Protein AF-A0A0G0BY37-F1 (afdb_monomer)

Radius of gyration: 27.29 Å; Cα contacts (8 Å, |Δi|>4): 105; chains: 1; bounding box: 51×18×93 Å

Nearest PDB structures (foldseek):
  1t92-assembly1_B  TM=8.060E-01  e=4.099E-04  Klebsiella pneumoniae
  3g20-assembly1_A  TM=7.660E-01  e=8.004E-04  Escherichia coli O157:H7
  3g20-assembly2_B  TM=7.685E-01  e=5.213E-03  Escherichia coli O157:H7
  5o2y-assembly1_A  TM=7.450E-01  e=5.959E-03  Klebsiella oxytoca
  5wda-assembly1_A  TM=5.117E-01  e=1.422E-02  Klebsiella oxytoca

Foldseek 3Di:
DDDDPPDDDPVVVVVVVVVVVVVVVVVVVVVVVVVVVVLVVQQVVLVVLLVVLQVVLCVQQVWGDQDSQQQQDQDPDPVSNVSADPQGSDRPDNGRDAGPVRHRWDWHDPGVDIDTHHPVVPPD

Mean predicted aligned error: 13.36 Å

Structure (mmCIF, N/CA/C/O backbone):
data_AF-A0A0G0BY37-F1
#
_entry.id   AF-A0A0G0BY37-F1
#
loop_
_atom_site.group_PDB
_atom_site.id
_atom_site.type_symbol
_atom_site.label_atom_id
_atom_site.label_alt_id
_atom_site.label_comp_id
_atom_site.label_asym_id
_atom_site.label_entity_id
_atom_site.label_seq_id
_atom_site.pdbx_PDB_ins_code
_atom_site.Cartn_x
_atom_site.Cartn_y
_atom_site.Cartn_z
_atom_site.occupancy
_atom_site.B_iso_or_equiv
_atom_site.auth_seq_id
_atom_site.auth_comp_id
_atom_site.auth_asym_id
_atom_site.auth_atom_id
_atom_site.pdbx_PDB_model_num
ATOM 1 N N . MET A 1 1 ? 11.932 -1.019 -75.176 1.00 50.12 1 MET A N 1
ATOM 2 C CA . MET A 1 1 ? 11.975 -0.240 -73.919 1.00 50.12 1 MET A CA 1
ATOM 3 C C . MET A 1 1 ? 12.773 -1.046 -72.914 1.00 50.12 1 MET A C 1
ATOM 5 O O . MET A 1 1 ? 12.357 -2.151 -72.600 1.00 50.12 1 MET A O 1
ATOM 9 N N . VAL A 1 2 ? 13.944 -0.568 -72.495 1.00 51.66 2 VAL A N 1
ATOM 10 C CA . VAL A 1 2 ? 14.744 -1.248 -71.466 1.00 51.66 2 VAL A CA 1
ATOM 11 C C . VAL A 1 2 ? 14.355 -0.648 -70.120 1.00 51.66 2 VAL A C 1
ATOM 13 O O . VAL A 1 2 ? 14.589 0.530 -69.875 1.00 51.66 2 VAL A O 1
ATOM 16 N N . THR A 1 3 ? 13.707 -1.446 -69.278 1.00 58.72 3 THR A N 1
ATOM 17 C CA . THR A 1 3 ? 13.399 -1.092 -67.891 1.00 58.72 3 THR A CA 1
ATOM 18 C C . THR A 1 3 ? 14.662 -1.288 -67.060 1.00 58.72 3 THR A C 1
ATOM 20 O O . THR A 1 3 ? 15.078 -2.425 -66.834 1.00 58.72 3 THR A O 1
ATOM 23 N N . SER A 1 4 ? 15.287 -0.200 -66.609 1.00 57.28 4 SER A N 1
ATOM 24 C CA . SER A 1 4 ? 16.383 -0.271 -65.640 1.00 57.28 4 SER A CA 1
ATOM 25 C C . SER A 1 4 ? 15.858 -0.842 -64.323 1.00 57.28 4 SER A C 1
ATOM 27 O O . SER A 1 4 ? 15.106 -0.195 -63.597 1.00 57.28 4 SER A O 1
ATOM 29 N N . LYS A 1 5 ? 16.245 -2.081 -64.017 1.00 63.69 5 LYS A N 1
ATOM 30 C CA . LYS A 1 5 ? 16.146 -2.642 -62.669 1.00 63.69 5 LYS A CA 1
ATOM 31 C C . LYS A 1 5 ? 17.271 -2.026 -61.841 1.00 6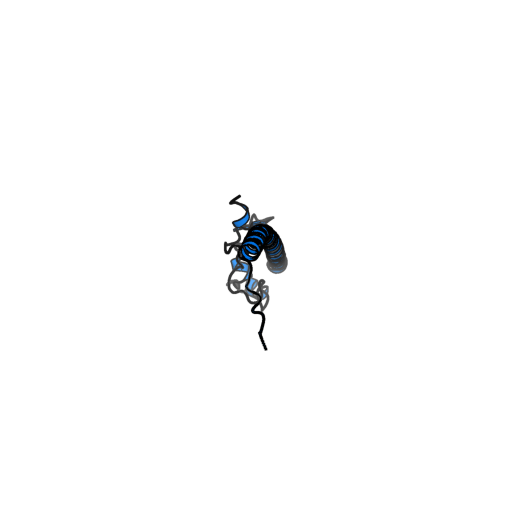3.69 5 LYS A C 1
ATOM 33 O O . LYS A 1 5 ? 18.415 -2.459 -61.941 1.00 63.69 5 LYS A O 1
ATOM 38 N N . ASN A 1 6 ? 16.943 -1.020 -61.038 1.00 67.50 6 ASN A N 1
ATOM 39 C CA . ASN A 1 6 ? 17.855 -0.502 -60.023 1.00 67.50 6 ASN A CA 1
ATOM 40 C C . ASN A 1 6 ? 18.012 -1.580 -58.942 1.00 67.50 6 ASN A C 1
ATOM 42 O O . ASN A 1 6 ? 17.129 -1.774 -58.108 1.00 67.50 6 ASN A O 1
ATOM 46 N N . GLY A 1 7 ? 19.089 -2.359 -59.042 1.00 68.56 7 GLY A N 1
ATOM 47 C CA . GLY A 1 7 ? 19.449 -3.384 -58.071 1.00 68.56 7 GLY A CA 1
ATOM 48 C C . GLY A 1 7 ? 19.969 -2.750 -56.785 1.00 68.56 7 GLY A C 1
ATOM 49 O O . GLY A 1 7 ? 20.766 -1.817 -56.826 1.00 68.56 7 GLY A O 1
ATOM 50 N N . PHE A 1 8 ? 19.498 -3.269 -55.656 1.00 70.38 8 PHE A N 1
ATOM 51 C CA . PHE A 1 8 ? 19.911 -2.869 -54.314 1.00 70.38 8 PHE A CA 1
ATOM 52 C C . PHE A 1 8 ? 21.418 -3.097 -54.116 1.00 70.38 8 PHE A C 1
ATOM 54 O O . PHE A 1 8 ? 21.945 -4.135 -54.526 1.00 70.38 8 PHE A O 1
ATOM 61 N N . SER A 1 9 ? 22.113 -2.154 -53.475 1.00 84.38 9 SER A N 1
ATOM 62 C CA . SER A 1 9 ? 23.532 -2.316 -53.143 1.00 84.38 9 SER A CA 1
ATOM 63 C C . SER A 1 9 ? 23.697 -3.120 -51.853 1.00 84.38 9 SER A C 1
ATOM 65 O O . SER A 1 9 ? 23.012 -2.894 -50.857 1.00 84.38 9 SER A O 1
ATOM 67 N N . LEU A 1 10 ? 24.652 -4.048 -51.841 1.00 82.81 10 LEU A N 1
ATOM 68 C CA . LEU A 1 10 ? 24.983 -4.845 -50.655 1.00 82.81 10 LEU A CA 1
ATOM 69 C C . LEU A 1 10 ? 25.504 -3.958 -49.513 1.00 82.81 10 LEU A C 1
ATOM 71 O O . LEU A 1 10 ? 25.167 -4.164 -48.349 1.00 82.81 10 LEU A O 1
ATOM 75 N N . VAL A 1 11 ? 26.268 -2.922 -49.870 1.00 85.50 11 VAL A N 1
ATOM 76 C CA . VAL A 1 11 ? 26.816 -1.930 -48.932 1.00 85.50 11 VAL A CA 1
ATOM 77 C C . VAL A 1 11 ? 25.703 -1.124 -48.267 1.00 85.50 11 VAL A C 1
ATOM 79 O O . VAL A 1 11 ? 25.786 -0.793 -47.087 1.00 85.50 11 VAL A O 1
ATOM 82 N N . GLU A 1 12 ? 24.636 -0.842 -49.008 1.00 84.56 12 GLU A N 1
ATOM 83 C CA . GLU A 1 12 ? 23.487 -0.100 -48.508 1.00 84.56 12 GLU A CA 1
ATOM 84 C C . GLU A 1 12 ? 22.768 -0.899 -47.412 1.00 84.56 12 GLU A C 1
ATOM 86 O O . GLU A 1 12 ? 22.579 -0.400 -46.302 1.00 84.56 12 GLU A O 1
ATOM 91 N N . PHE A 1 13 ? 22.508 -2.188 -47.648 1.00 85.50 13 PHE A N 1
ATOM 92 C CA . PHE A 1 13 ? 21.940 -3.068 -46.624 1.00 85.50 13 PHE A CA 1
ATOM 93 C C . PHE A 1 13 ? 22.839 -3.204 -45.381 1.00 85.50 13 PHE A C 1
ATOM 95 O O . PHE A 1 13 ? 22.340 -3.230 -44.253 1.00 85.50 13 PHE A O 1
ATOM 102 N N . MET A 1 14 ? 24.166 -3.219 -45.559 1.00 90.50 14 MET A N 1
ATOM 103 C CA . MET A 1 14 ? 25.106 -3.221 -44.431 1.00 90.50 14 MET A CA 1
ATOM 104 C C . MET A 1 14 ? 24.954 -1.966 -43.566 1.00 90.50 14 MET A C 1
ATOM 106 O O . MET A 1 14 ? 24.821 -2.090 -42.348 1.00 90.50 14 MET A O 1
ATOM 110 N N . ILE A 1 15 ? 24.900 -0.777 -44.174 1.00 90.88 15 ILE A N 1
ATOM 111 C CA . ILE A 1 15 ? 24.724 0.487 -43.444 1.00 90.88 15 ILE A CA 1
ATOM 112 C C . ILE A 1 15 ? 23.407 0.508 -42.653 1.00 90.88 15 ILE A C 1
ATOM 114 O O . ILE A 1 15 ? 23.400 0.899 -41.484 1.00 90.88 15 ILE A O 1
ATOM 118 N N . TYR A 1 16 ? 22.311 0.012 -43.237 1.00 92.25 16 TYR A N 1
ATOM 119 C CA . TYR A 1 16 ? 21.014 -0.051 -42.560 1.00 92.25 16 TYR A CA 1
ATOM 120 C C . TYR A 1 16 ? 21.038 -0.982 -41.344 1.00 92.25 16 TYR A C 1
ATOM 122 O O . TYR A 1 16 ? 20.523 -0.617 -40.287 1.00 92.25 16 TYR A O 1
ATOM 130 N N . SER A 1 17 ? 21.669 -2.156 -41.461 1.00 90.62 17 SER A N 1
ATOM 131 C CA . SER A 1 17 ? 21.764 -3.114 -40.349 1.00 90.62 17 SER A CA 1
ATOM 132 C C . SER A 1 17 ? 22.532 -2.551 -39.148 1.00 90.62 17 SER A C 1
ATOM 134 O O . SER A 1 17 ? 22.128 -2.765 -38.005 1.00 90.62 17 SER A O 1
ATOM 136 N N . VAL A 1 18 ? 23.579 -1.758 -39.399 1.00 91.81 18 VAL A N 1
ATOM 137 C CA . VAL A 1 18 ? 24.360 -1.085 -38.354 1.00 91.81 18 VAL A CA 1
ATOM 138 C C . VAL A 1 18 ? 23.510 -0.036 -37.639 1.00 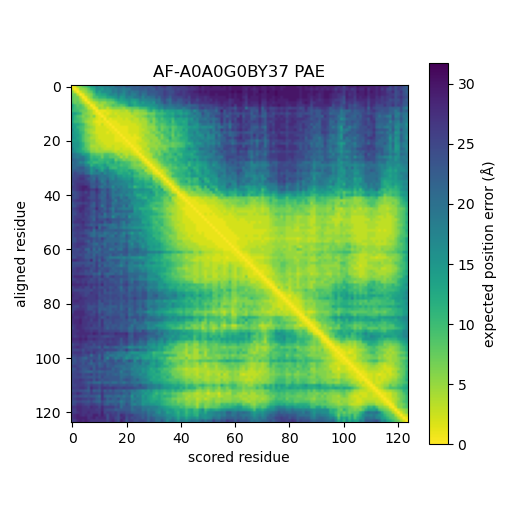91.81 18 VAL A C 1
ATOM 140 O O . VAL A 1 18 ? 23.442 -0.042 -36.412 1.00 91.81 18 VAL A O 1
ATOM 143 N N . ILE A 1 19 ? 22.803 0.820 -38.385 1.00 89.56 19 ILE A N 1
ATOM 144 C CA . ILE A 1 19 ? 21.916 1.838 -37.800 1.00 89.56 19 ILE A CA 1
ATOM 145 C C . ILE A 1 19 ? 20.821 1.174 -36.953 1.00 89.56 19 ILE A C 1
ATOM 147 O O . ILE A 1 19 ? 20.599 1.577 -35.813 1.00 89.56 19 ILE A O 1
ATOM 151 N N . VAL A 1 20 ? 20.179 0.118 -37.462 1.00 90.31 20 VAL A N 1
ATOM 152 C CA . VAL A 1 20 ? 19.148 -0.627 -36.722 1.00 90.31 20 VAL A CA 1
ATOM 153 C C . VAL A 1 20 ? 19.714 -1.242 -35.437 1.00 90.31 20 VAL A C 1
ATOM 155 O O . VAL A 1 20 ? 19.081 -1.125 -34.389 1.00 90.31 20 VAL A O 1
ATOM 158 N N . ALA A 1 21 ? 20.918 -1.823 -35.468 1.00 85.81 21 ALA A N 1
ATOM 159 C CA . ALA A 1 21 ? 21.560 -2.378 -34.275 1.00 85.81 21 ALA A CA 1
ATOM 160 C C . ALA A 1 21 ? 21.797 -1.314 -33.185 1.00 85.81 21 ALA A C 1
ATOM 162 O O . ALA A 1 21 ? 21.493 -1.556 -32.016 1.00 85.81 21 ALA A O 1
ATOM 163 N N . PHE A 1 22 ? 22.263 -0.117 -33.557 1.00 86.75 22 PHE A N 1
ATOM 164 C CA . PHE A 1 22 ? 22.440 0.993 -32.612 1.00 86.75 22 PHE A CA 1
ATOM 165 C C . PHE A 1 22 ? 21.111 1.511 -32.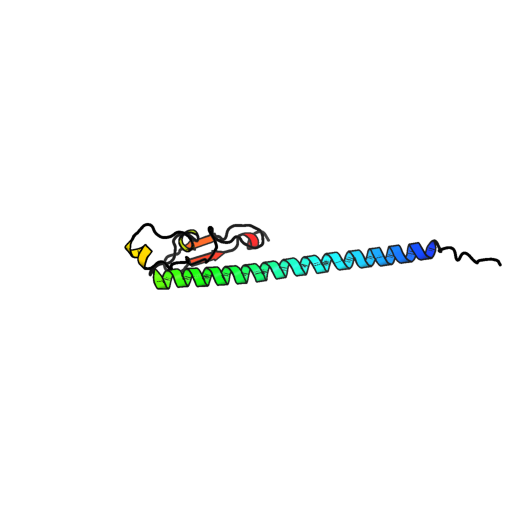046 1.00 86.75 22 PHE A C 1
ATOM 167 O O . PHE A 1 22 ? 21.015 1.770 -30.844 1.00 86.75 22 PHE A O 1
ATOM 174 N N . LEU A 1 23 ? 20.072 1.627 -32.881 1.00 86.75 23 LEU A N 1
ATOM 175 C CA . LEU A 1 23 ? 18.750 2.082 -32.441 1.00 86.75 23 LEU A CA 1
ATOM 176 C C . LEU 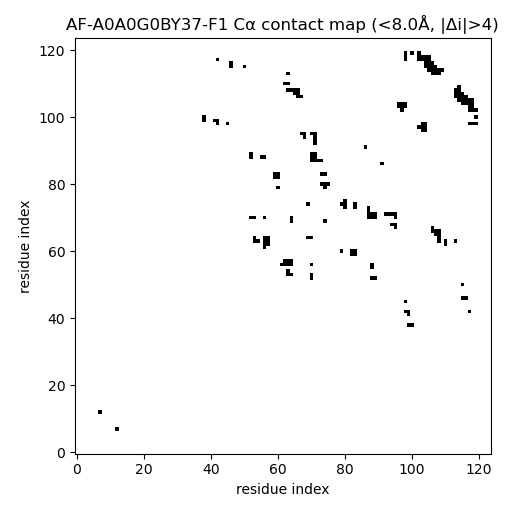A 1 23 ? 18.109 1.105 -31.446 1.00 86.75 23 LEU A C 1
ATOM 178 O O . LEU A 1 23 ? 17.537 1.539 -30.446 1.00 86.75 23 LEU A O 1
ATOM 182 N N . ILE A 1 24 ? 18.248 -0.206 -31.671 1.00 80.62 24 ILE A N 1
ATOM 183 C CA . ILE A 1 24 ? 17.685 -1.237 -30.788 1.00 80.62 24 ILE A CA 1
ATOM 184 C C . ILE A 1 24 ? 18.270 -1.138 -29.368 1.00 80.62 24 ILE A C 1
ATOM 186 O O . ILE A 1 24 ? 17.516 -1.190 -28.396 1.00 80.62 24 ILE A O 1
ATOM 190 N N . VAL A 1 25 ? 19.585 -0.934 -29.223 1.00 77.31 25 VAL A N 1
ATOM 191 C CA . VAL A 1 25 ? 20.256 -0.848 -27.908 1.00 77.31 25 VAL A CA 1
ATOM 192 C C . VAL A 1 25 ? 19.735 0.326 -27.064 1.00 77.31 25 VAL A C 1
ATOM 194 O O . VAL A 1 25 ? 19.557 0.183 -25.854 1.00 77.31 25 VAL A O 1
ATOM 197 N N . GLY A 1 26 ? 19.438 1.474 -27.681 1.00 69.56 26 GLY A N 1
ATOM 198 C CA . GLY A 1 26 ? 18.938 2.657 -26.968 1.00 69.56 26 GLY A CA 1
ATOM 199 C C . GLY A 1 26 ? 17.519 2.493 -26.406 1.00 69.56 26 GLY A C 1
ATOM 200 O O . GLY A 1 26 ? 17.221 2.972 -25.309 1.00 69.56 26 GLY A O 1
ATOM 201 N N . VAL A 1 27 ? 16.649 1.776 -27.124 1.00 64.69 27 VAL A N 1
ATOM 202 C CA . VAL A 1 27 ? 15.224 1.632 -26.771 1.00 64.69 27 VAL A CA 1
ATOM 203 C C . VAL A 1 27 ? 15.017 0.737 -25.540 1.00 64.69 27 VAL A C 1
ATOM 205 O O . VAL A 1 27 ? 14.159 1.031 -24.704 1.00 64.69 27 VAL A O 1
ATOM 208 N N . PHE A 1 28 ? 15.832 -0.308 -25.359 1.00 60.44 28 PHE A N 1
ATOM 209 C CA . PHE A 1 28 ? 15.709 -1.217 -24.209 1.00 60.44 28 PHE A CA 1
ATOM 210 C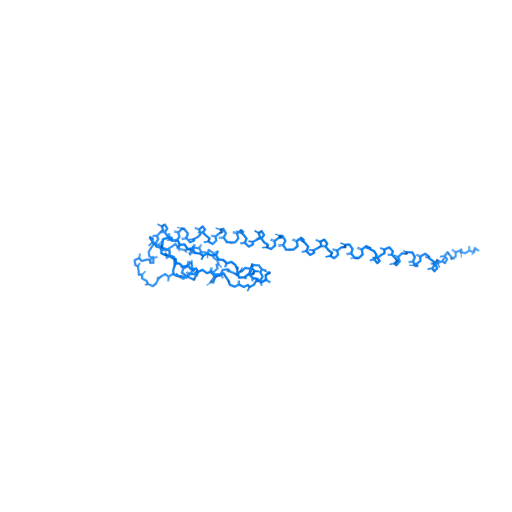 C . PHE A 1 28 ? 15.953 -0.530 -22.858 1.00 60.44 28 PHE A C 1
ATOM 212 O O . PHE A 1 28 ? 15.276 -0.830 -21.870 1.00 60.44 28 PHE A O 1
ATOM 219 N N . THR A 1 29 ? 16.898 0.407 -22.802 1.00 59.62 29 THR A N 1
ATOM 220 C CA . THR A 1 29 ? 17.319 1.050 -21.548 1.00 59.62 29 THR A CA 1
ATOM 221 C C . THR A 1 29 ? 16.297 2.077 -21.057 1.00 59.62 29 THR A C 1
ATOM 223 O O . THR A 1 29 ? 16.045 2.182 -19.855 1.00 59.62 29 THR A O 1
ATOM 226 N N . MET A 1 30 ? 15.657 2.804 -21.978 1.00 60.22 30 MET A N 1
ATOM 227 C CA . MET A 1 30 ? 14.627 3.794 -21.646 1.00 60.22 30 MET A CA 1
ATOM 228 C C . MET A 1 30 ? 13.327 3.130 -21.174 1.00 60.22 30 MET A C 1
ATOM 230 O O . MET A 1 30 ? 12.715 3.584 -20.207 1.00 60.22 30 MET A O 1
ATOM 234 N N . TYR A 1 31 ? 12.941 2.013 -21.796 1.00 59.56 31 TYR A N 1
ATOM 235 C CA . TYR A 1 31 ? 11.715 1.296 -21.446 1.00 59.56 31 TYR A CA 1
ATOM 236 C C . TYR A 1 31 ? 11.757 0.701 -20.027 1.00 59.56 31 TYR A C 1
ATOM 238 O O . TYR A 1 31 ? 10.774 0.783 -19.290 1.00 59.56 31 TYR A O 1
ATOM 246 N N . LYS A 1 32 ? 12.914 0.174 -19.593 1.00 54.97 32 LYS A N 1
ATOM 247 C CA . LYS A 1 32 ? 13.075 -0.363 -18.230 1.00 54.97 32 LYS A CA 1
ATOM 248 C C . LYS A 1 32 ? 12.935 0.705 -17.140 1.00 54.97 32 LYS A C 1
ATOM 250 O O . LYS A 1 32 ? 12.262 0.447 -16.147 1.00 54.97 32 LYS A O 1
ATOM 255 N N . LYS A 1 33 ? 13.511 1.900 -17.328 1.00 56.12 33 LYS A N 1
ATOM 256 C CA . LYS A 1 33 ? 13.411 2.995 -16.340 1.00 56.12 33 LYS A CA 1
ATOM 257 C C . LYS A 1 33 ? 11.985 3.514 -16.167 1.00 56.12 33 LYS A C 1
ATOM 259 O O . LYS A 1 33 ? 11.582 3.828 -15.055 1.00 56.12 33 LYS A O 1
ATOM 264 N N . ILE A 1 34 ? 11.210 3.579 -17.248 1.00 57.59 34 ILE A N 1
ATOM 265 C CA . ILE A 1 34 ? 9.818 4.041 -17.177 1.00 57.59 34 ILE A CA 1
ATOM 266 C C . ILE A 1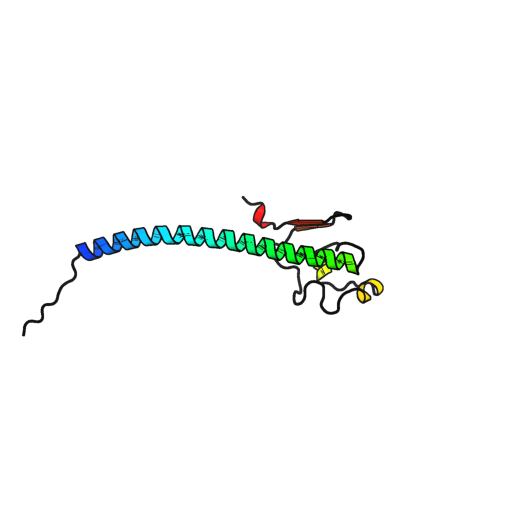 34 ? 8.967 3.061 -16.362 1.00 57.59 34 ILE A C 1
ATOM 268 O O . ILE A 1 34 ? 8.155 3.491 -15.546 1.00 57.59 34 ILE A O 1
ATOM 272 N N . GLN A 1 35 ? 9.173 1.750 -16.517 1.00 54.59 35 GLN A N 1
ATOM 273 C CA . GLN A 1 35 ? 8.399 0.769 -15.757 1.00 54.59 35 GLN A CA 1
ATOM 274 C C . GLN A 1 35 ? 8.708 0.779 -14.256 1.00 54.59 35 GLN A C 1
ATOM 276 O O . GLN A 1 35 ? 7.785 0.634 -13.459 1.00 54.59 35 GLN A O 1
ATOM 281 N N . THR A 1 36 ? 9.967 0.957 -13.846 1.00 54.91 36 THR A N 1
ATOM 282 C CA . THR A 1 36 ? 10.316 0.959 -12.415 1.00 54.91 36 THR A CA 1
ATOM 283 C C . THR A 1 36 ? 9.775 2.196 -11.698 1.00 54.91 36 THR A C 1
ATOM 285 O O . THR A 1 36 ? 9.184 2.068 -10.627 1.00 54.91 36 THR A O 1
ATOM 288 N N . THR A 1 37 ? 9.870 3.381 -12.313 1.00 56.97 37 THR A N 1
ATOM 289 C CA . THR A 1 37 ? 9.310 4.618 -11.740 1.00 56.97 37 THR A CA 1
ATOM 290 C C . THR A 1 37 ? 7.780 4.586 -11.674 1.00 56.97 37 THR A C 1
ATOM 292 O O . THR A 1 37 ? 7.203 5.000 -10.670 1.00 56.97 37 THR A O 1
ATOM 295 N N . MET A 1 38 ? 7.111 4.045 -12.699 1.00 55.59 38 MET A N 1
ATOM 296 C CA . MET A 1 38 ? 5.649 3.902 -12.706 1.00 55.59 38 MET A CA 1
ATOM 297 C C . MET A 1 38 ? 5.155 2.949 -11.610 1.00 55.59 38 MET A C 1
ATOM 299 O O . MET A 1 38 ? 4.188 3.264 -10.920 1.00 55.59 38 MET A O 1
ATOM 303 N N . LYS A 1 39 ? 5.829 1.808 -11.411 1.00 58.19 39 LYS A N 1
ATOM 304 C CA . LYS A 1 39 ? 5.455 0.830 -10.375 1.00 58.19 39 LYS A CA 1
ATOM 305 C C . LYS A 1 39 ? 5.633 1.381 -8.964 1.00 58.19 39 LYS A C 1
ATOM 307 O O . LYS A 1 39 ? 4.751 1.183 -8.136 1.00 58.19 39 LYS A O 1
ATOM 312 N N . SER A 1 40 ? 6.711 2.130 -8.713 1.00 63.72 40 SER A N 1
ATOM 313 C CA . SER A 1 40 ? 6.901 2.824 -7.432 1.00 63.72 40 SER A CA 1
ATOM 314 C C . SER A 1 40 ? 5.765 3.809 -7.163 1.00 63.72 40 SER A C 1
ATOM 316 O O . SER A 1 40 ? 5.103 3.712 -6.138 1.00 63.72 40 SER A O 1
ATOM 318 N N . SER A 1 41 ? 5.463 4.686 -8.126 1.00 65.12 41 SER A N 1
ATOM 319 C CA . SER A 1 41 ? 4.400 5.686 -7.971 1.00 65.12 41 SER A CA 1
ATOM 320 C C . SER A 1 41 ? 3.014 5.060 -7.774 1.00 65.12 41 SER A C 1
ATOM 322 O O . SER A 1 41 ? 2.175 5.624 -7.066 1.00 65.12 41 SER A O 1
ATOM 324 N N . GLN A 1 42 ? 2.757 3.911 -8.402 1.00 65.44 42 GLN A N 1
ATOM 325 C CA . GLN A 1 42 ? 1.512 3.168 -8.223 1.00 65.44 42 GLN A CA 1
ATOM 326 C C . GLN A 1 42 ? 1.438 2.545 -6.824 1.00 65.44 42 GLN A C 1
ATOM 328 O O . GLN A 1 42 ? 0.419 2.692 -6.155 1.00 65.44 42 GLN A O 1
ATOM 333 N N . ALA A 1 43 ? 2.532 1.950 -6.339 1.00 72.25 43 ALA A N 1
ATOM 334 C CA . ALA A 1 43 ? 2.611 1.405 -4.987 1.00 72.25 43 ALA A CA 1
ATOM 335 C C . ALA A 1 43 ? 2.433 2.482 -3.905 1.00 72.25 43 ALA A C 1
ATOM 337 O O . ALA A 1 43 ? 1.716 2.249 -2.936 1.00 72.25 43 ALA A O 1
ATOM 338 N N . ASP A 1 44 ? 3.035 3.662 -4.077 1.00 75.00 44 ASP A N 1
ATOM 339 C CA . ASP A 1 44 ? 2.868 4.799 -3.163 1.00 75.00 44 ASP A CA 1
ATOM 340 C C . ASP A 1 44 ? 1.407 5.263 -3.084 1.00 75.00 44 ASP A C 1
ATOM 342 O O . ASP A 1 44 ? 0.885 5.535 -1.998 1.00 75.00 44 ASP A O 1
ATOM 346 N N . THR A 1 45 ? 0.725 5.308 -4.231 1.00 79.12 45 THR A N 1
ATOM 347 C CA . THR A 1 45 ? -0.695 5.678 -4.305 1.00 79.12 45 THR A CA 1
ATOM 348 C C . THR A 1 45 ? -1.570 4.646 -3.590 1.00 79.12 45 THR A C 1
ATOM 350 O O . THR A 1 45 ? -2.403 5.020 -2.763 1.00 79.12 45 THR A O 1
ATOM 353 N N . GLU A 1 46 ? -1.338 3.357 -3.845 1.00 79.50 46 GLU A N 1
ATOM 354 C CA . GLU A 1 46 ? -2.060 2.241 -3.219 1.00 79.50 46 GLU A CA 1
ATOM 355 C C . GLU A 1 46 ?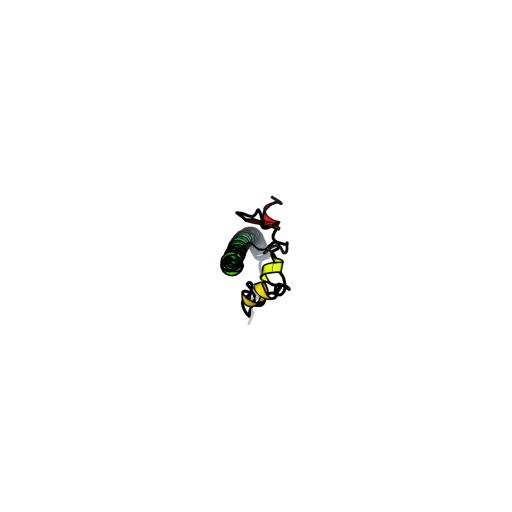 -1.863 2.230 -1.691 1.00 79.50 46 GLU A C 1
ATOM 357 O O . GLU A 1 46 ? -2.822 2.142 -0.922 1.00 79.50 46 GLU A O 1
ATOM 362 N N . ILE A 1 47 ? -0.620 2.421 -1.228 1.00 82.69 47 ILE A N 1
ATOM 363 C CA . ILE A 1 47 ? -0.285 2.557 0.197 1.00 82.69 47 ILE A CA 1
ATOM 364 C C . ILE A 1 47 ? -1.024 3.751 0.808 1.00 82.69 47 ILE A C 1
ATOM 366 O O . ILE A 1 47 ? -1.512 3.660 1.936 1.00 82.69 47 ILE A O 1
ATOM 370 N N . GLY A 1 48 ? -1.114 4.873 0.089 1.00 83.25 48 GLY A N 1
ATOM 371 C CA . GLY A 1 48 ? -1.871 6.049 0.512 1.00 83.25 48 GLY A CA 1
ATOM 372 C C . GLY A 1 48 ? -3.363 5.759 0.690 1.00 83.25 48 GLY A C 1
ATOM 373 O O . GLY A 1 48 ? -3.937 6.117 1.721 1.00 83.25 48 GLY A O 1
ATOM 374 N N . MET A 1 49 ? -3.979 5.060 -0.266 1.00 84.62 49 MET A N 1
ATOM 375 C CA . MET A 1 49 ? -5.385 4.648 -0.185 1.00 84.62 49 MET A CA 1
ATOM 376 C C . MET A 1 49 ? -5.628 3.686 0.983 1.00 84.62 49 MET A C 1
ATOM 378 O O . MET A 1 49 ? -6.524 3.913 1.798 1.00 84.62 49 MET A O 1
ATOM 382 N N . LEU A 1 50 ? -4.784 2.661 1.133 1.00 86.31 50 LEU A N 1
ATOM 383 C CA . LEU A 1 50 ? -4.826 1.731 2.265 1.00 86.31 50 LEU A CA 1
ATOM 384 C C . LEU A 1 50 ? -4.709 2.463 3.608 1.00 86.31 50 LEU A C 1
ATOM 386 O O . LEU A 1 50 ? -5.506 2.213 4.512 1.00 86.31 50 LEU A O 1
ATOM 390 N N . LYS A 1 51 ? -3.761 3.401 3.743 1.00 86.62 51 LYS A N 1
ATOM 391 C CA . LYS A 1 51 ? -3.607 4.237 4.947 1.00 86.62 51 LYS A CA 1
ATOM 392 C C . LYS A 1 51 ? -4.882 5.017 5.255 1.00 86.62 51 LYS A C 1
ATOM 394 O O . LYS A 1 51 ? -5.365 4.945 6.383 1.00 86.62 51 LYS A O 1
ATOM 399 N N . ALA A 1 52 ? -5.454 5.694 4.261 1.00 86.44 52 ALA A N 1
ATOM 400 C CA . ALA A 1 52 ? -6.688 6.455 4.434 1.00 86.44 52 ALA A CA 1
ATOM 401 C C . ALA A 1 52 ? -7.850 5.563 4.905 1.00 86.44 52 ALA A C 1
ATOM 403 O O . ALA A 1 52 ? -8.594 5.939 5.812 1.00 86.44 52 ALA A O 1
ATOM 404 N N . ASN A 1 53 ? -7.971 4.352 4.356 1.00 86.12 53 ASN A N 1
ATOM 405 C CA . ASN A 1 53 ? -8.994 3.386 4.759 1.00 86.12 53 ASN A CA 1
ATOM 406 C C . ASN A 1 53 ? -8.771 2.848 6.181 1.00 86.12 53 ASN A C 1
ATOM 408 O O . ASN A 1 53 ? -9.728 2.739 6.949 1.00 86.12 53 ASN A O 1
ATOM 412 N N . ILE A 1 54 ? -7.521 2.591 6.578 1.00 87.81 54 ILE A N 1
ATOM 413 C CA . ILE A 1 54 ? -7.150 2.207 7.952 1.00 87.81 54 ILE A CA 1
ATOM 414 C C . ILE A 1 54 ? -7.506 3.317 8.952 1.00 87.81 54 ILE A C 1
ATOM 416 O O . ILE A 1 54 ? -8.034 3.042 10.035 1.00 87.81 54 ILE A O 1
ATOM 420 N N . GLU A 1 55 ? -7.244 4.576 8.605 1.00 87.06 55 GLU A N 1
ATOM 421 C CA . GLU A 1 55 ? -7.620 5.717 9.440 1.00 87.06 55 GLU A CA 1
ATOM 422 C C . GLU A 1 55 ? -9.140 5.881 9.533 1.00 87.06 55 GLU A C 1
ATOM 424 O O . GLU A 1 55 ? -9.669 6.120 10.622 1.00 87.06 55 GLU A O 1
ATOM 429 N N . ASN A 1 56 ? -9.862 5.666 8.431 1.00 86.31 56 ASN A N 1
ATOM 430 C CA . ASN A 1 56 ? -11.324 5.678 8.424 1.00 86.31 56 ASN A CA 1
ATOM 431 C C . ASN A 1 56 ? -11.904 4.558 9.304 1.00 86.31 56 ASN A C 1
ATOM 433 O O . ASN A 1 56 ? -12.833 4.792 10.083 1.00 86.31 56 ASN A O 1
ATOM 437 N N . TYR A 1 57 ? -11.314 3.359 9.238 1.00 85.75 57 TYR A N 1
ATOM 438 C CA . TYR A 1 57 ? -11.669 2.235 10.103 1.00 85.75 57 TYR A CA 1
ATOM 439 C C . TYR A 1 57 ? -11.516 2.619 11.572 1.00 85.75 57 TYR A C 1
ATOM 441 O O . TYR A 1 57 ? -12.450 2.451 12.355 1.00 85.75 57 TYR A O 1
ATOM 449 N N . LYS A 1 58 ? -10.387 3.228 11.950 1.00 85.06 58 LYS A N 1
ATOM 450 C CA . LYS A 1 58 ? -10.187 3.724 13.315 1.00 85.06 58 LYS A CA 1
ATOM 451 C C . LYS A 1 58 ? -11.203 4.796 13.703 1.00 85.06 58 LYS A C 1
ATOM 453 O O . LYS A 1 58 ? -11.688 4.763 14.830 1.00 85.06 58 LYS A O 1
ATOM 458 N N . ALA A 1 59 ? -11.542 5.721 12.809 1.00 85.12 59 ALA A N 1
ATOM 459 C CA . ALA A 1 59 ? -12.513 6.774 13.100 1.00 85.12 59 ALA A CA 1
ATOM 460 C C . ALA A 1 59 ? -13.914 6.213 13.414 1.00 85.12 59 ALA A C 1
ATOM 462 O O . ALA A 1 59 ? -14.595 6.726 14.299 1.00 85.12 59 ALA A O 1
ATOM 463 N N . ARG A 1 60 ? -14.333 5.137 12.734 1.00 83.50 60 ARG A N 1
ATOM 464 C CA . ARG A 1 60 ? -15.653 4.506 12.932 1.00 83.50 60 ARG A CA 1
ATOM 465 C C . ARG A 1 60 ? -15.672 3.459 14.044 1.00 83.50 60 ARG A C 1
ATOM 467 O O . ARG A 1 60 ? -16.597 3.423 14.854 1.00 83.50 60 ARG A O 1
ATOM 474 N N . MET A 1 61 ? -14.647 2.612 14.090 1.00 83.06 61 MET A N 1
ATOM 475 C CA . MET A 1 61 ? -14.557 1.462 14.998 1.00 83.06 61 MET A CA 1
ATOM 476 C C . MET A 1 61 ? -13.838 1.796 16.310 1.00 83.06 61 MET A C 1
ATOM 478 O O . MET A 1 61 ? -13.854 0.996 17.242 1.00 83.06 61 MET A O 1
ATOM 482 N N . GLY A 1 62 ? -13.190 2.961 16.395 1.00 84.06 62 GLY A N 1
ATOM 483 C CA . GLY A 1 62 ? -12.439 3.432 17.563 1.00 84.06 62 GLY A CA 1
ATOM 484 C C . GLY A 1 62 ? -11.067 2.776 17.754 1.00 84.06 62 GLY A C 1
ATOM 485 O O . GLY A 1 62 ? -10.322 3.161 18.653 1.00 84.06 62 GLY A O 1
ATOM 486 N N . LYS A 1 63 ? -10.707 1.796 16.920 1.00 85.25 63 LYS A N 1
ATOM 487 C CA . LYS A 1 63 ? -9.449 1.040 16.987 1.00 85.25 63 LYS A CA 1
ATOM 488 C C . LYS A 1 63 ? -8.909 0.776 15.589 1.00 85.25 63 LYS A C 1
ATOM 490 O O . LYS A 1 63 ? -9.691 0.660 14.652 1.00 85.25 63 LYS A O 1
ATOM 495 N N . TYR A 1 64 ? -7.592 0.653 15.452 1.00 86.56 64 TYR A N 1
ATOM 496 C CA . TYR A 1 64 ? -7.000 0.170 14.204 1.00 86.56 64 TYR A CA 1
ATOM 497 C C . TYR A 1 64 ? -7.388 -1.295 13.948 1.00 86.56 64 TYR A C 1
ATOM 499 O O . TYR A 1 64 ? -7.581 -2.042 14.916 1.00 86.56 64 TYR A O 1
ATOM 507 N N . PRO A 1 65 ? -7.495 -1.709 12.674 1.00 84.88 65 PRO A N 1
ATOM 508 C CA . PRO A 1 65 ? -7.721 -3.106 12.326 1.00 84.88 65 PRO A CA 1
ATOM 509 C C . PRO A 1 65 ? -6.566 -3.983 12.833 1.00 84.88 65 PRO A C 1
ATOM 511 O O . PRO A 1 65 ? -5.439 -3.517 13.008 1.00 84.88 65 PRO A O 1
ATOM 514 N N . SER A 1 66 ? -6.829 -5.252 13.132 1.00 84.19 66 SER A N 1
ATOM 515 C CA . SER A 1 66 ? -5.778 -6.194 13.540 1.00 84.19 66 SER A CA 1
ATOM 516 C C . SER A 1 66 ? -5.064 -6.770 12.321 1.00 84.19 66 SER A C 1
ATOM 518 O O . SER A 1 66 ? -3.888 -7.118 12.396 1.00 84.19 66 SER A O 1
ATOM 520 N N . SER A 1 67 ? -5.752 -6.836 11.185 1.00 84.12 67 SER A N 1
ATOM 521 C CA . SER A 1 67 ? -5.216 -7.260 9.893 1.00 84.12 67 SER A CA 1
ATOM 522 C C . SER A 1 67 ? -5.860 -6.454 8.764 1.00 84.12 67 SER A C 1
ATOM 524 O O . SER A 1 67 ? -6.965 -5.947 8.926 1.00 84.12 67 SER A O 1
ATOM 526 N N . LEU A 1 68 ? -5.205 -6.343 7.600 1.00 83.06 68 LEU A N 1
ATOM 527 C CA . LEU A 1 68 ? -5.798 -5.661 6.430 1.00 83.06 68 LEU A CA 1
ATOM 528 C C . LEU A 1 68 ? -7.127 -6.287 6.000 1.00 83.06 68 LEU A C 1
ATOM 530 O O . LEU A 1 68 ? -8.003 -5.615 5.476 1.00 83.06 68 LEU A O 1
ATOM 534 N N . ASP A 1 69 ? -7.284 -7.569 6.286 1.00 80.44 69 ASP A N 1
ATOM 535 C CA . ASP A 1 69 ? -8.482 -8.344 6.029 1.00 80.44 69 ASP A CA 1
ATOM 536 C C . ASP A 1 69 ? -9.719 -7.830 6.810 1.00 80.44 69 ASP A C 1
ATOM 538 O O . ASP A 1 69 ? -10.832 -7.893 6.293 1.00 80.44 69 ASP A O 1
ATOM 542 N N . ASP A 1 70 ? -9.542 -7.175 7.969 1.00 81.00 70 ASP A N 1
ATOM 543 C CA . ASP A 1 70 ? -10.633 -6.501 8.704 1.00 81.00 70 ASP A CA 1
ATOM 544 C C . ASP A 1 70 ? -11.222 -5.297 7.933 1.00 81.00 70 ASP A C 1
ATOM 546 O O . ASP A 1 70 ? -12.325 -4.833 8.230 1.00 81.00 70 ASP A O 1
ATOM 550 N N . LEU A 1 71 ? -10.506 -4.763 6.933 1.00 79.31 71 LEU A N 1
ATOM 551 C CA . LEU A 1 71 ? -11.021 -3.702 6.057 1.00 79.31 71 LEU A CA 1
ATOM 552 C C . LEU A 1 71 ? -12.070 -4.227 5.070 1.00 79.31 71 LEU A C 1
ATOM 554 O O . LEU A 1 71 ? -12.869 -3.440 4.561 1.00 79.31 71 LEU A O 1
ATOM 558 N N . VAL A 1 72 ? -12.093 -5.542 4.840 1.00 79.25 72 VAL A N 1
ATOM 559 C CA . VAL A 1 72 ? -12.997 -6.218 3.901 1.00 79.25 72 VAL A CA 1
ATOM 560 C C . VAL A 1 72 ? -14.008 -7.106 4.625 1.00 79.25 72 VAL A C 1
ATOM 562 O O . VAL A 1 72 ? -15.174 -7.188 4.232 1.00 79.25 72 VAL A O 1
ATOM 565 N N . LYS A 1 73 ? -13.587 -7.778 5.702 1.00 78.19 73 LYS A N 1
ATOM 566 C CA . LYS A 1 73 ? -14.455 -8.668 6.468 1.00 78.19 73 LYS A CA 1
ATOM 567 C C . LYS A 1 73 ? -15.326 -7.882 7.433 1.00 78.19 73 LYS A C 1
ATOM 569 O O . LYS A 1 73 ? -14.856 -7.147 8.297 1.00 78.19 73 LYS A O 1
ATOM 574 N N . ILE A 1 74 ? -16.630 -8.111 7.313 1.00 75.69 74 ILE A N 1
ATOM 575 C CA . ILE A 1 74 ? -17.616 -7.575 8.244 1.00 75.69 74 ILE A CA 1
ATOM 576 C C . ILE A 1 74 ? -17.390 -8.240 9.612 1.00 75.69 74 ILE A C 1
ATOM 578 O O . ILE A 1 74 ? -17.384 -9.475 9.692 1.00 75.69 74 ILE A O 1
ATOM 582 N N . PRO A 1 75 ? -17.246 -7.463 10.697 1.00 75.81 75 PRO A N 1
ATOM 583 C CA . PRO A 1 75 ? -17.077 -8.026 12.025 1.00 75.81 75 PRO A CA 1
ATOM 584 C C . PRO A 1 75 ? -18.282 -8.886 12.420 1.00 75.81 75 PRO A C 1
ATOM 586 O O . PRO A 1 75 ? -19.435 -8.550 12.147 1.00 75.81 75 PRO A O 1
ATOM 589 N N . SER A 1 76 ? -18.006 -10.009 13.090 1.00 74.94 76 SER A N 1
ATOM 590 C CA . SER A 1 76 ? -19.051 -10.906 13.611 1.00 74.94 76 SER A CA 1
ATOM 591 C C . SER A 1 76 ? -19.791 -10.313 14.811 1.00 74.94 76 SER A C 1
ATOM 593 O O . SER A 1 76 ? -20.923 -10.700 15.088 1.00 74.94 76 SER A O 1
ATOM 595 N N . ASP A 1 77 ? -19.160 -9.372 15.515 1.00 78.44 77 ASP A N 1
ATOM 596 C CA . ASP A 1 77 ? -19.770 -8.678 16.641 1.00 78.44 77 ASP A CA 1
ATOM 597 C C . ASP A 1 77 ? -20.885 -7.732 16.150 1.00 78.44 77 ASP A C 1
ATOM 599 O O . ASP A 1 77 ? -20.620 -6.860 15.317 1.00 78.44 77 ASP A O 1
ATOM 603 N N . PRO A 1 78 ? -22.127 -7.874 16.644 1.00 75.81 78 PRO A N 1
ATOM 604 C CA . PRO A 1 78 ? -23.268 -7.111 16.146 1.00 75.81 78 PRO A CA 1
ATOM 605 C C . PRO A 1 78 ? -23.160 -5.604 16.425 1.00 75.81 78 PRO A C 1
ATOM 607 O O . PRO A 1 78 ? -23.647 -4.812 15.621 1.00 75.81 78 PRO A O 1
ATOM 610 N N . ALA A 1 79 ? -22.487 -5.188 17.505 1.00 76.94 79 ALA A N 1
ATOM 611 C CA . ALA A 1 79 ? -22.303 -3.772 17.827 1.00 76.94 79 ALA A CA 1
ATOM 612 C C . ALA A 1 79 ? -21.239 -3.110 16.936 1.00 76.94 79 ALA A C 1
ATOM 614 O O . ALA A 1 79 ? -21.353 -1.934 16.589 1.00 76.94 79 ALA A O 1
ATOM 615 N N . LEU A 1 80 ? -20.208 -3.858 16.535 1.00 75.62 80 LEU A N 1
ATOM 616 C CA . LEU A 1 80 ? -19.233 -3.413 15.536 1.00 75.62 80 LEU A CA 1
ATOM 617 C C . LEU A 1 80 ? -19.796 -3.477 14.112 1.00 75.62 80 LEU A C 1
ATOM 619 O O . LEU A 1 80 ? -19.469 -2.623 13.291 1.00 75.62 80 LEU A O 1
ATOM 623 N N . ARG A 1 81 ? -20.657 -4.454 13.820 1.00 76.75 81 ARG A N 1
ATOM 624 C CA . ARG A 1 81 ? -21.303 -4.619 12.513 1.00 76.75 81 ARG A CA 1
ATOM 625 C C . ARG A 1 81 ? -22.186 -3.431 12.143 1.00 76.75 81 ARG A C 1
ATOM 627 O O . ARG A 1 81 ? -22.161 -3.024 10.990 1.00 76.75 81 ARG A O 1
ATOM 634 N N . ASP A 1 82 ? -22.915 -2.862 13.101 1.00 78.75 82 ASP A N 1
ATOM 635 C CA . ASP A 1 82 ? -23.744 -1.666 12.880 1.00 78.75 82 ASP A CA 1
ATOM 636 C C . ASP A 1 82 ? -22.907 -0.434 12.481 1.00 78.75 82 ASP A C 1
ATOM 638 O O . ASP A 1 82 ? -23.295 0.365 11.633 1.00 78.75 82 ASP A O 1
ATOM 642 N N . LYS A 1 83 ? -21.689 -0.326 13.028 1.00 77.50 83 LYS A N 1
ATOM 643 C CA . LYS A 1 83 ? -20.736 0.749 12.707 1.00 77.50 83 LYS A CA 1
ATOM 644 C C . LYS A 1 83 ? -19.990 0.531 11.389 1.00 77.50 83 LYS A C 1
ATOM 646 O O . LYS A 1 83 ? -19.354 1.464 10.882 1.00 77.50 83 LYS A O 1
ATOM 651 N N . TYR A 1 84 ? -20.033 -0.687 10.854 1.00 79.88 84 TYR A N 1
ATOM 652 C CA . TYR A 1 84 ? -19.332 -1.072 9.640 1.00 79.88 84 TYR A CA 1
ATOM 653 C C . TYR A 1 84 ? -20.104 -0.585 8.397 1.00 79.88 84 TYR A C 1
ATOM 655 O O . TYR A 1 84 ? -21.305 -0.827 8.282 1.00 79.88 84 TYR A O 1
ATOM 663 N N . PRO A 1 85 ? -19.455 0.114 7.449 1.00 77.50 85 PRO A N 1
ATOM 664 C CA . PRO A 1 85 ? -20.137 0.683 6.288 1.00 77.50 85 PRO A CA 1
ATOM 665 C C . PRO A 1 85 ? -20.700 -0.396 5.347 1.00 77.50 85 PRO A C 1
ATOM 667 O O . PRO A 1 85 ? -20.067 -1.422 5.106 1.00 77.50 85 PRO A O 1
ATOM 670 N N . THR A 1 86 ? -21.859 -0.121 4.733 1.00 67.06 86 THR A N 1
ATOM 671 C CA . THR A 1 86 ? -22.618 -1.034 3.841 1.00 67.06 86 THR A CA 1
ATOM 672 C C . THR A 1 86 ? -21.901 -1.404 2.523 1.00 67.06 86 THR A C 1
ATOM 674 O O . THR A 1 86 ? -22.469 -2.089 1.682 1.00 67.06 86 THR A O 1
ATOM 677 N N . GLY A 1 87 ? -20.639 -1.017 2.338 1.00 66.81 87 GLY A N 1
ATOM 678 C CA . GLY A 1 87 ? -19.799 -1.392 1.192 1.00 66.81 87 GLY A CA 1
ATOM 679 C C . GLY A 1 87 ? -18.367 -1.784 1.565 1.00 66.81 87 GLY A C 1
ATOM 680 O O . GLY A 1 87 ? -17.538 -1.909 0.671 1.00 66.81 87 GLY A O 1
ATOM 681 N N . GLY A 1 88 ? -18.069 -1.963 2.858 1.00 75.75 88 GLY A N 1
ATOM 682 C CA . GLY A 1 88 ? -16.704 -2.182 3.339 1.00 75.75 88 GLY A CA 1
ATOM 683 C C . GLY A 1 88 ? -15.843 -0.920 3.331 1.00 75.75 88 GLY A C 1
ATOM 684 O O . GLY A 1 88 ? -16.278 0.153 2.911 1.00 75.75 88 GLY A O 1
ATOM 685 N N . PHE A 1 89 ? -14.620 -1.044 3.843 1.00 77.06 89 PHE A N 1
ATOM 686 C CA . PHE A 1 89 ? -13.616 0.021 3.749 1.00 77.06 89 PHE A CA 1
ATOM 687 C C . PHE A 1 89 ? -12.809 -0.057 2.445 1.00 77.06 89 PHE A C 1
ATOM 689 O O . PHE A 1 89 ? -12.126 0.900 2.102 1.00 77.06 89 PHE A O 1
ATOM 696 N N . LEU A 1 90 ? -12.923 -1.164 1.708 1.00 77.00 90 LEU A N 1
ATOM 697 C CA . LEU A 1 90 ? -12.361 -1.364 0.372 1.00 77.00 90 LEU A CA 1
ATOM 698 C C . LEU A 1 90 ? -13.500 -1.761 -0.586 1.00 77.00 90 LEU A C 1
ATOM 700 O O . LEU A 1 90 ? -13.843 -2.942 -0.692 1.00 77.00 90 LEU A O 1
ATOM 704 N N . PRO A 1 91 ? -14.178 -0.786 -1.218 1.00 62.53 91 PRO A N 1
ATOM 705 C CA . PRO A 1 91 ? -15.361 -1.060 -2.022 1.00 62.53 91 PRO A CA 1
ATOM 706 C C . PRO A 1 91 ? -15.003 -1.861 -3.280 1.00 62.53 91 PRO A C 1
ATOM 708 O O . PRO A 1 91 ? -14.337 -1.360 -4.180 1.00 62.53 91 PRO A O 1
ATOM 711 N N . GLY A 1 92 ? -15.506 -3.096 -3.366 1.00 63.25 92 GLY A N 1
ATOM 712 C CA . GLY A 1 92 ? -15.342 -3.972 -4.535 1.00 63.25 92 GLY A CA 1
ATOM 713 C C . GLY A 1 92 ? -14.210 -4.996 -4.428 1.00 63.25 92 GLY A C 1
ATOM 714 O O . GLY A 1 92 ? -14.104 -5.868 -5.290 1.00 63.25 92 GLY A O 1
ATOM 715 N N . GLU A 1 93 ? -13.420 -4.954 -3.3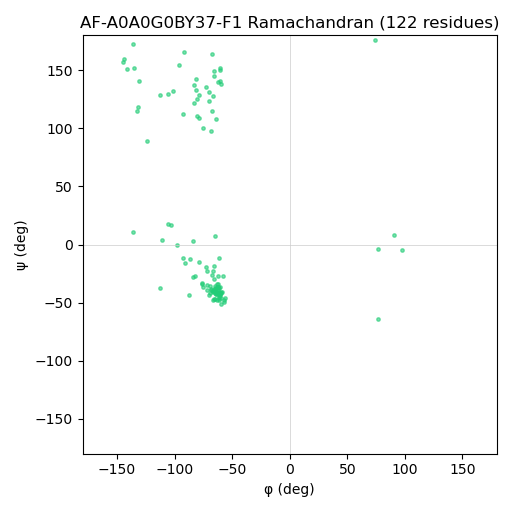60 1.00 64.44 93 GLU A N 1
ATOM 716 C CA . GLU A 1 93 ? -12.320 -5.887 -3.126 1.00 64.44 93 GLU A CA 1
ATOM 717 C C . GLU A 1 93 ? -12.746 -6.948 -2.106 1.00 64.44 93 GLU A C 1
ATOM 719 O O . GLU A 1 93 ? -13.351 -6.635 -1.084 1.00 64.44 93 GLU A O 1
ATOM 724 N N . LYS A 1 94 ? -12.488 -8.228 -2.403 1.00 60.97 94 LYS A N 1
ATOM 725 C CA . LYS A 1 94 ? -12.796 -9.360 -1.501 1.00 60.97 94 LYS A CA 1
ATOM 726 C C . LYS A 1 94 ? -11.637 -9.712 -0.570 1.00 60.97 94 LYS A C 1
ATOM 728 O O . LYS A 1 94 ? -11.831 -10.433 0.404 1.00 60.97 94 LYS A O 1
ATOM 733 N N . GLU A 1 95 ? -10.457 -9.210 -0.894 1.00 67.25 95 GLU A N 1
ATOM 734 C CA . GLU A 1 95 ? -9.181 -9.486 -0.251 1.00 67.25 95 GLU A CA 1
ATOM 735 C C . GLU A 1 95 ? -8.370 -8.186 -0.274 1.00 67.25 95 GLU A C 1
ATOM 737 O O . GLU A 1 95 ? -8.668 -7.294 -1.068 1.00 67.25 95 GLU A O 1
ATOM 742 N N . ALA A 1 96 ? -7.370 -8.056 0.596 1.00 74.19 96 ALA A N 1
ATOM 743 C CA . ALA A 1 96 ? -6.504 -6.881 0.571 1.00 74.19 96 ALA A CA 1
ATOM 744 C C . ALA A 1 96 ? -5.749 -6.792 -0.776 1.00 74.19 96 ALA A C 1
ATOM 746 O O . ALA A 1 96 ? -5.287 -7.830 -1.269 1.00 74.19 96 ALA A O 1
ATOM 747 N N . PRO A 1 97 ? -5.593 -5.589 -1.363 1.00 74.19 97 PRO A N 1
ATOM 748 C CA . PRO A 1 97 ? -4.865 -5.423 -2.615 1.00 74.19 97 PRO A CA 1
ATOM 749 C C . PRO A 1 97 ? -3.411 -5.877 -2.465 1.00 74.19 97 PRO A C 1
ATOM 751 O O . PRO A 1 97 ? -2.828 -5.807 -1.382 1.00 74.19 97 PRO A O 1
ATOM 754 N N . LYS A 1 98 ? -2.827 -6.357 -3.564 1.00 79.06 98 LYS A N 1
ATOM 755 C CA . LYS A 1 98 ? -1.409 -6.732 -3.651 1.00 79.06 98 LYS A CA 1
ATOM 756 C C . LYS A 1 98 ? -0.612 -5.583 -4.243 1.00 79.06 98 LYS A C 1
ATOM 758 O O . LYS A 1 98 ? -1.154 -4.780 -4.997 1.00 79.06 98 LYS A O 1
ATOM 763 N N . ASP A 1 99 ? 0.675 -5.522 -3.929 1.00 78.81 99 ASP A N 1
ATOM 764 C CA . ASP A 1 99 ? 1.547 -4.511 -4.514 1.00 78.81 99 ASP A CA 1
ATOM 765 C C . ASP A 1 99 ? 1.749 -4.736 -6.036 1.00 78.81 99 ASP A C 1
ATOM 767 O O . ASP A 1 99 ? 1.484 -5.831 -6.545 1.00 78.81 99 ASP A O 1
ATOM 771 N N . PRO A 1 100 ? 2.245 -3.734 -6.793 1.00 69.06 100 PRO A N 1
ATOM 772 C CA . PRO A 1 100 ? 2.452 -3.824 -8.250 1.00 69.06 100 PRO A CA 1
ATOM 773 C C . PRO A 1 100 ? 3.436 -4.905 -8.734 1.00 69.06 100 PRO A C 1
ATOM 775 O O . PRO A 1 100 ? 3.540 -5.164 -9.938 1.00 69.06 100 PRO A O 1
ATOM 778 N N . TRP A 1 101 ? 4.198 -5.510 -7.825 1.00 74.31 101 TRP A N 1
ATOM 779 C CA . TRP A 1 101 ? 5.080 -6.652 -8.065 1.00 74.31 101 TRP A CA 1
ATOM 780 C C . TRP A 1 101 ? 4.433 -7.987 -7.665 1.00 74.31 101 TRP A C 1
ATOM 782 O O . TRP A 1 101 ? 5.023 -9.040 -7.892 1.00 74.31 101 TRP A O 1
ATOM 792 N N . GLY A 1 102 ? 3.198 -7.958 -7.160 1.00 70.38 102 GLY A N 1
ATOM 793 C CA . GLY A 1 102 ? 2.375 -9.125 -6.867 1.00 70.38 102 GLY A CA 1
ATOM 794 C C . GLY A 1 102 ? 2.536 -9.681 -5.454 1.00 70.38 102 GLY A C 1
ATOM 795 O O . GLY A 1 102 ? 1.972 -10.745 -5.183 1.00 70.38 102 GLY A O 1
ATOM 796 N N . ASN A 1 103 ? 3.261 -8.999 -4.561 1.00 79.44 103 ASN A N 1
ATOM 797 C CA . ASN A 1 103 ? 3.412 -9.448 -3.178 1.00 79.44 103 ASN A CA 1
ATOM 798 C C . ASN A 1 103 ? 2.345 -8.837 -2.260 1.00 79.44 103 ASN A C 1
ATOM 800 O O . ASN A 1 103 ? 1.607 -7.911 -2.603 1.00 79.44 103 ASN A O 1
ATOM 804 N N . GLU A 1 104 ? 2.230 -9.421 -1.072 1.00 81.50 104 GLU A N 1
ATOM 805 C CA . GLU A 1 104 ? 1.320 -8.948 -0.035 1.00 81.50 104 GLU A CA 1
ATOM 806 C C . GLU A 1 104 ? 1.940 -7.769 0.729 1.00 81.50 104 GLU A C 1
ATOM 808 O O . GLU A 1 104 ? 3.144 -7.753 1.031 1.00 81.50 104 GLU A O 1
ATOM 813 N N . TYR A 1 105 ? 1.104 -6.794 1.093 1.00 82.94 105 TYR A N 1
ATOM 814 C CA . TYR A 1 105 ? 1.511 -5.720 1.994 1.00 82.94 105 TYR A CA 1
ATOM 815 C C . TYR A 1 105 ? 1.705 -6.253 3.414 1.00 82.94 105 TYR A C 1
ATOM 817 O O . TYR A 1 105 ? 0.824 -6.899 3.988 1.00 82.94 105 TYR A O 1
ATOM 825 N N . ARG A 1 106 ? 2.837 -5.911 4.034 1.00 83.12 106 ARG A N 1
ATOM 826 C CA . ARG A 1 106 ? 3.064 -6.171 5.456 1.00 83.12 106 ARG A CA 1
ATOM 827 C C . ARG A 1 106 ? 2.378 -5.094 6.279 1.00 83.12 106 ARG A C 1
ATOM 829 O O . ARG A 1 106 ? 2.816 -3.947 6.309 1.00 83.12 106 ARG A O 1
ATOM 836 N N . TYR A 1 107 ? 1.318 -5.489 6.976 1.00 86.25 107 TYR A N 1
ATOM 837 C CA . TYR A 1 107 ? 0.630 -4.648 7.947 1.00 86.25 107 TYR A CA 1
ATOM 838 C C . TYR A 1 107 ? 0.939 -5.091 9.374 1.00 86.25 107 TYR A C 1
ATOM 840 O O . TYR A 1 107 ? 0.782 -6.261 9.724 1.00 86.25 107 TYR A O 1
ATOM 848 N N . LYS A 1 108 ? 1.337 -4.140 10.220 1.00 85.75 108 LYS A N 1
ATOM 849 C CA . LYS A 1 108 ? 1.559 -4.368 11.648 1.00 85.75 108 LYS A CA 1
ATOM 850 C C . LYS A 1 108 ? 0.874 -3.288 12.469 1.00 85.75 108 LYS A C 1
ATOM 852 O O . LYS A 1 108 ? 1.219 -2.111 12.390 1.00 85.75 108 LYS A O 1
ATOM 857 N N . ASN A 1 109 ? -0.076 -3.698 13.300 1.00 86.31 109 ASN A N 1
ATOM 858 C CA . ASN A 1 109 ? -0.731 -2.813 14.253 1.00 86.31 109 ASN A CA 1
ATOM 859 C C . ASN A 1 109 ? 0.133 -2.682 15.524 1.00 86.31 109 ASN A C 1
ATOM 861 O O . ASN A 1 109 ? 0.440 -3.677 16.176 1.00 86.31 109 ASN A O 1
ATOM 865 N N . LEU A 1 110 ? 0.529 -1.454 15.874 1.00 85.75 110 LEU A N 1
ATOM 866 C CA . LEU A 1 110 ? 1.312 -1.114 17.073 1.00 85.75 110 LEU A CA 1
ATOM 867 C C . LEU A 1 110 ? 0.440 -0.432 18.150 1.00 85.75 110 LEU A C 1
ATOM 869 O O . LEU A 1 110 ? 0.942 0.250 19.046 1.00 85.75 110 LEU A O 1
ATOM 873 N N . GLY A 1 111 ? -0.884 -0.561 18.051 1.00 79.44 111 GLY A N 1
ATOM 874 C CA . GLY A 1 111 ? -1.880 -0.017 18.975 1.00 79.44 111 GLY A CA 1
ATOM 875 C C . GLY A 1 111 ? -2.115 1.484 18.796 1.00 79.44 111 GLY A C 1
ATOM 876 O O . GLY A 1 111 ? -3.210 1.904 18.428 1.00 79.44 111 GLY A O 1
ATOM 877 N N . LYS A 1 112 ? -1.091 2.311 19.044 1.00 78.31 112 LYS A N 1
ATOM 878 C CA . LYS A 1 112 ? -1.157 3.774 18.834 1.00 78.31 112 LYS A CA 1
ATOM 879 C C . LYS A 1 112 ? -0.861 4.190 17.395 1.00 78.31 112 LYS A C 1
ATOM 881 O O . LYS A 1 112 ? -1.357 5.221 16.945 1.00 78.31 112 LYS A O 1
ATOM 886 N N . THR A 1 113 ? -0.067 3.393 16.694 1.00 79.69 113 THR A N 1
ATOM 887 C CA . THR A 1 113 ? 0.329 3.608 15.301 1.00 79.69 113 THR A CA 1
ATOM 888 C C . THR A 1 113 ? 0.242 2.288 14.537 1.00 79.69 113 THR A C 1
ATOM 890 O O . THR A 1 113 ? 0.007 1.237 15.135 1.00 79.69 113 THR A O 1
ATOM 893 N N . PHE A 1 114 ? 0.412 2.331 13.224 1.00 85.38 114 PHE A N 1
ATOM 894 C CA . PHE A 1 114 ? 0.472 1.150 12.377 1.00 85.38 114 PHE A CA 1
ATOM 895 C C . PHE A 1 114 ? 1.631 1.280 11.388 1.00 85.38 114 PHE A C 1
ATOM 897 O O . PHE A 1 114 ? 2.027 2.384 11.018 1.00 85.38 114 PHE A O 1
ATOM 904 N N . MET A 1 115 ? 2.179 0.143 10.980 1.00 82.81 115 MET A N 1
ATOM 905 C CA . MET A 1 115 ? 3.219 0.039 9.966 1.00 82.81 115 MET A CA 1
ATOM 906 C C . MET A 1 115 ? 2.618 -0.658 8.751 1.00 82.81 115 MET A C 1
ATOM 908 O O . MET A 1 115 ? 1.966 -1.692 8.900 1.00 82.81 115 MET A O 1
ATOM 912 N N . LEU A 1 116 ? 2.788 -0.057 7.577 1.00 83.75 116 LEU A N 1
ATOM 913 C CA . LEU A 1 116 ? 2.348 -0.606 6.301 1.00 83.75 116 LEU A CA 1
ATOM 914 C C . LEU A 1 116 ? 3.509 -0.487 5.319 1.00 83.75 116 LEU A C 1
ATOM 916 O O . LEU A 1 116 ? 3.918 0.629 4.997 1.00 83.75 116 LEU A O 1
ATOM 920 N N . GLU A 1 117 ? 4.032 -1.627 4.881 1.00 79.38 117 GLU A N 1
ATOM 921 C CA . GLU A 1 117 ? 5.194 -1.713 3.995 1.00 79.38 117 GLU A CA 1
ATOM 922 C C . GLU A 1 117 ? 4.911 -2.653 2.821 1.00 79.38 117 GLU A C 1
ATOM 924 O O . GLU A 1 117 ?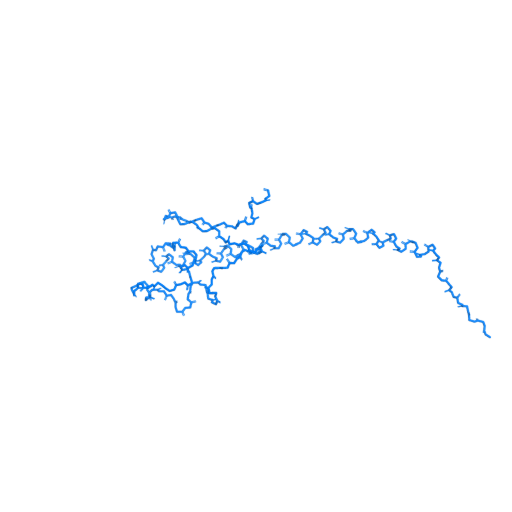 4.282 -3.701 2.987 1.00 79.38 117 GLU A O 1
ATOM 929 N N . SER A 1 118 ? 5.385 -2.281 1.630 1.00 75.06 118 SER A N 1
ATOM 930 C CA . SER A 1 118 ? 5.412 -3.178 0.472 1.00 75.06 118 SER A CA 1
ATOM 931 C C . SER A 1 118 ? 6.637 -4.084 0.562 1.00 75.06 118 SER A C 1
ATOM 933 O O . SER A 1 118 ? 7.746 -3.610 0.811 1.00 75.06 118 SER A O 1
ATOM 935 N N . THR A 1 119 ? 6.449 -5.385 0.343 1.00 69.50 119 THR A N 1
ATOM 936 C CA . THR A 1 119 ? 7.541 -6.367 0.408 1.00 69.50 119 THR A CA 1
ATOM 937 C C . THR A 1 119 ? 8.564 -6.166 -0.720 1.00 69.50 119 THR A C 1
ATOM 939 O O . THR A 1 119 ? 9.740 -6.460 -0.528 1.00 69.50 119 THR A O 1
ATOM 942 N N . ALA A 1 120 ? 8.153 -5.585 -1.851 1.00 63.47 120 ALA A N 1
ATOM 943 C CA . ALA A 1 120 ? 8.999 -5.400 -3.031 1.00 63.47 120 ALA A CA 1
ATOM 944 C C . ALA A 1 120 ? 10.177 -4.423 -2.836 1.00 63.47 120 ALA A C 1
ATOM 946 O O . ALA A 1 120 ? 11.157 -4.496 -3.568 1.00 63.47 120 ALA A O 1
ATOM 947 N N . GLY A 1 121 ? 10.097 -3.510 -1.861 1.00 55.25 121 GLY A N 1
ATOM 948 C CA . GLY A 1 121 ? 11.141 -2.509 -1.603 1.00 55.25 121 GLY A CA 1
ATOM 949 C C . GLY A 1 121 ? 12.309 -2.994 -0.737 1.00 55.25 121 GLY A C 1
ATOM 950 O O . GLY A 1 121 ? 13.155 -2.181 -0.383 1.00 55.25 121 GLY A O 1
ATOM 951 N N . GLN A 1 122 ? 12.337 -4.272 -0.335 1.00 48.78 122 GLN A N 1
ATOM 952 C CA . GLN A 1 122 ? 13.379 -4.829 0.544 1.00 48.78 122 GLN A CA 1
ATOM 953 C C . GLN A 1 122 ? 14.328 -5.828 -0.141 1.00 48.78 122 GLN A C 1
ATOM 955 O O . GLN A 1 122 ? 15.181 -6.389 0.541 1.00 48.78 122 GLN A O 1
ATOM 960 N N . GLU A 1 123 ? 14.208 -6.048 -1.454 1.00 46.47 123 GLU A N 1
ATOM 961 C CA . GLU A 1 123 ? 15.104 -6.941 -2.217 1.00 46.47 123 GLU A CA 1
ATOM 962 C C . GLU A 1 123 ? 16.163 -6.204 -3.068 1.00 46.47 123 GLU A C 1
ATOM 964 O O . GLU A 1 123 ? 16.772 -6.821 -3.942 1.00 46.47 123 GLU A O 1
ATOM 969 N N . GLU A 1 124 ? 16.428 -4.917 -2.805 1.00 41.69 124 GLU A N 1
ATOM 970 C CA . GLU A 1 124 ? 17.583 -4.190 -3.378 1.00 41.69 124 GLU A CA 1
ATOM 971 C C . GLU A 1 124 ? 18.718 -3.986 -2.366 1.00 41.69 124 GLU A C 1
ATOM 973 O O . GLU A 1 124 ? 18.437 -3.554 -1.223 1.00 41.69 124 GLU A O 1
#

Solvent-accessible surface area (backbone atoms only — not comparable to full-atom values): 7604 Å² total; per-residue (Å²): 136,86,81,83,78,85,73,85,57,71,67,57,56,52,55,51,54,53,54,50,55,58,52,54,63,58,52,59,61,56,55,54,55,53,52,56,57,51,42,51,58,49,39,54,50,52,53,49,53,52,50,54,34,44,52,50,43,22,73,62,69,74,43,66,58,84,46,68,55,56,42,47,49,79,57,88,51,68,78,56,36,74,58,48,60,100,54,46,63,42,75,91,46,91,61,66,79,59,42,84,86,70,41,64,58,50,69,44,65,66,83,87,52,70,47,79,45,64,59,78,80,71,82,120

pLDDT: mean 75.18, std 11.51, range [41.69, 92.25]

Sequence (124 aa):
MVTSKNGFSLVEFMIYSVIVAFLIVGVFTMYKKIQTTMKSSQADTEIGMLKANIENYKARMGKYPSSLDDLVKIPSDPALRDKYPTGGFLPGEKEAPKDPWGNEYRYKNLGKTFMLESTAGQEE

Secondary structure (DSSP, 8-state):
------PPPHHHHHHHHHHHHHHHHHHHHHHHHHHHHHHHHHHHHHHHHHHHHHHHHHHHHSS--SSGGGGTSPPSSHHHHHHS-TT-SSTT-SSPPBPTTSPBEEEEE-SSSEEEEEGGGG--